Protein AF-A0A955XLL4-F1 (afdb_monomer)

Nearest PDB structures (foldseek):
  4zmb-assembly1_B  TM=1.002E+00  e=1.659E-02  Acetobacter aceti 1023

pLDDT: mean 98.17, std 1.01, range [92.06, 98.81]

Sequence (43 aa):
MGSDSDLPVMRPAAEVLARFGVPHEVTIVSAHRTPQRLFDYAR

Solvent-accessible surface area (backbone atoms only — not comparable to full-atom values): 2725 Å² total; per-residue (Å²): 77,64,46,78,86,45,44,82,76,49,45,64,59,57,53,52,34,54,74,72,69,45,90,82,85,86,63,79,46,21,68,88,86,37,4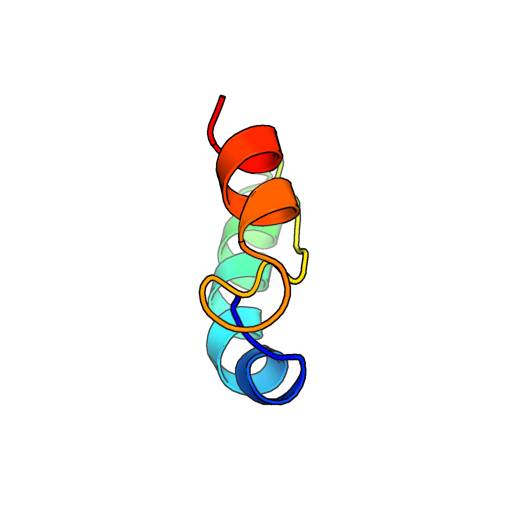4,66,60,36,54,66,69,73,104

Secondary structure (DSSP, 8-state):
--SGGGHHHHHHHHHHHHHTT---------TTT-HHHHHHHT-

Structure (mmCIF, N/CA/C/O backbone):
data_AF-A0A955XLL4-F1
#
_entry.id   AF-A0A955XLL4-F1
#
loop_
_atom_site.group_PDB
_atom_site.id
_atom_site.type_symbol
_atom_site.label_atom_id
_atom_site.label_alt_id
_atom_site.label_comp_id
_atom_site.label_asym_id
_atom_site.label_entity_id
_atom_site.label_seq_id
_atom_site.pdbx_PDB_ins_code
_atom_site.Cartn_x
_atom_site.Cartn_y
_atom_site.Cartn_z
_atom_site.occupancy
_atom_site.B_iso_or_equiv
_atom_site.auth_seq_id
_atom_site.auth_comp_id
_atom_site.auth_asym_id
_atom_site.auth_atom_id
_atom_site.pdbx_PDB_model_num
ATOM 1 N N . MET A 1 1 ? 3.316 -1.499 0.784 1.00 98.12 1 MET A N 1
ATOM 2 C CA . MET A 1 1 ? 4.748 -1.709 1.136 1.00 98.12 1 MET A CA 1
ATOM 3 C C . MET A 1 1 ? 5.516 -2.268 -0.055 1.00 98.12 1 MET A C 1
ATOM 5 O O . MET A 1 1 ? 4.867 -2.737 -0.982 1.00 98.12 1 MET A O 1
ATOM 9 N N . GLY A 1 2 ? 6.852 -2.213 -0.062 1.00 98.25 2 GLY A N 1
ATOM 10 C CA . GLY A 1 2 ? 7.664 -2.581 -1.230 1.00 98.25 2 GLY A CA 1
ATOM 11 C C . GLY A 1 2 ? 7.989 -4.072 -1.332 1.00 98.25 2 GLY A C 1
ATOM 12 O O . GLY A 1 2 ? 8.256 -4.556 -2.437 1.00 98.25 2 GLY A O 1
ATOM 13 N N . SER A 1 3 ? 7.958 -4.786 -0.207 1.00 98.12 3 SER A N 1
ATOM 14 C CA . SER A 1 3 ? 8.239 -6.215 -0.075 1.00 98.12 3 SER A CA 1
ATOM 15 C C . SER A 1 3 ? 7.380 -6.853 1.021 1.00 98.12 3 SER A C 1
ATOM 17 O O . SER A 1 3 ? 6.936 -6.171 1.937 1.00 98.12 3 SER A O 1
ATOM 19 N N . ASP A 1 4 ? 7.169 -8.164 0.957 1.00 97.50 4 ASP A N 1
ATOM 20 C CA . ASP A 1 4 ? 6.522 -8.940 2.027 1.00 97.50 4 ASP A CA 1
ATOM 21 C C . ASP A 1 4 ? 7.337 -8.934 3.330 1.00 97.50 4 ASP A C 1
ATOM 23 O O . ASP A 1 4 ? 6.768 -8.908 4.421 1.00 97.50 4 ASP A O 1
ATOM 27 N N . SER A 1 5 ? 8.663 -8.853 3.219 1.00 98.31 5 SER A N 1
ATOM 28 C CA . SER A 1 5 ? 9.584 -8.647 4.341 1.00 98.31 5 SER A CA 1
ATOM 29 C C . SER A 1 5 ? 9.302 -7.376 5.150 1.00 98.31 5 SER A C 1
ATOM 31 O O . SER A 1 5 ? 9.713 -7.300 6.304 1.00 98.31 5 SER A O 1
ATOM 33 N N . ASP A 1 6 ? 8.589 -6.394 4.585 1.00 98.56 6 ASP A N 1
ATOM 34 C CA . ASP A 1 6 ? 8.206 -5.163 5.287 1.00 98.56 6 ASP A CA 1
ATOM 35 C C . ASP A 1 6 ? 6.956 -5.364 6.167 1.00 98.56 6 ASP A C 1
ATOM 37 O O . ASP A 1 6 ? 6.650 -4.532 7.025 1.00 98.56 6 ASP A O 1
ATOM 41 N N . LEU A 1 7 ? 6.208 -6.460 5.979 1.00 98.12 7 LEU A N 1
ATOM 42 C CA . LEU A 1 7 ? 4.929 -6.693 6.653 1.00 98.12 7 LEU A CA 1
ATOM 43 C C . LEU A 1 7 ? 5.038 -6.699 8.185 1.00 98.12 7 LEU A C 1
ATOM 45 O O . LEU A 1 7 ? 4.169 -6.099 8.818 1.00 98.12 7 LEU A O 1
ATOM 49 N N . PRO A 1 8 ? 6.065 -7.303 8.819 1.00 98.31 8 PRO A N 1
ATOM 50 C CA . PRO A 1 8 ? 6.230 -7.216 10.269 1.00 98.31 8 PRO A CA 1
ATOM 51 C C . PRO A 1 8 ? 6.350 -5.772 10.780 1.00 98.31 8 PRO A C 1
ATOM 53 O O . PRO A 1 8 ? 5.835 -5.474 11.853 1.00 98.31 8 PRO A O 1
ATOM 56 N N . VAL A 1 9 ? 6.967 -4.872 10.002 1.00 98.62 9 VAL A N 1
ATOM 57 C CA . VAL A 1 9 ? 7.136 -3.450 10.353 1.00 98.62 9 VAL A CA 1
ATOM 58 C C . VAL A 1 9 ? 5.852 -2.655 10.108 1.00 98.62 9 VAL A C 1
ATOM 60 O O . VAL A 1 9 ? 5.511 -1.779 10.896 1.00 98.62 9 VAL A O 1
ATOM 63 N N . MET A 1 10 ? 5.119 -2.962 9.035 1.00 98.44 10 MET A N 1
ATOM 64 C CA . MET A 1 10 ? 3.901 -2.232 8.658 1.00 98.44 10 MET A CA 1
ATOM 65 C C . MET A 1 10 ? 2.641 -2.697 9.403 1.00 98.44 10 MET A C 1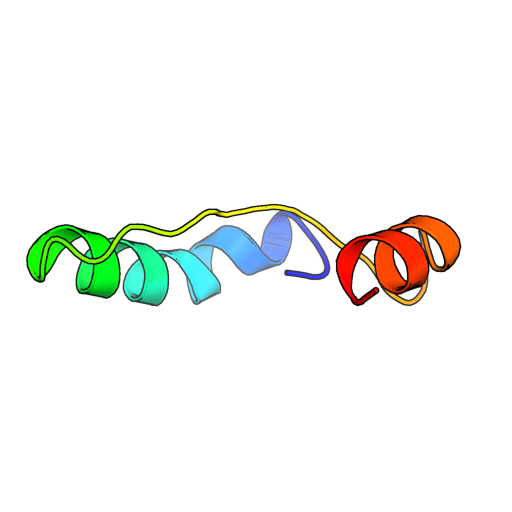
ATOM 67 O O . MET A 1 10 ? 1.671 -1.944 9.482 1.00 98.44 10 MET A O 1
ATOM 71 N N . ARG A 1 11 ? 2.632 -3.918 9.957 1.00 98.38 11 ARG A N 1
ATOM 72 C CA . ARG A 1 11 ? 1.476 -4.507 10.657 1.00 98.38 11 ARG A CA 1
ATOM 73 C C . ARG A 1 11 ? 0.894 -3.614 11.766 1.00 98.38 11 ARG A C 1
ATOM 75 O O . ARG A 1 11 ? -0.325 -3.445 11.757 1.00 98.38 11 ARG A O 1
ATOM 82 N N . PRO A 1 12 ? 1.692 -2.984 12.654 1.00 98.69 12 PRO A N 1
ATOM 83 C CA . PRO A 1 12 ? 1.143 -2.123 13.701 1.00 98.69 12 PRO A CA 1
ATOM 84 C C . PRO A 1 12 ? 0.308 -0.954 13.159 1.00 98.69 12 PRO A C 1
ATOM 86 O O . PRO A 1 12 ? -0.662 -0.548 13.794 1.00 98.69 12 PRO A O 1
ATOM 89 N N . ALA A 1 13 ? 0.626 -0.430 11.968 1.00 98.69 13 ALA A N 1
ATOM 90 C CA . ALA A 1 13 ? -0.160 0.639 11.351 1.00 98.69 13 ALA A CA 1
ATOM 91 C C . ALA A 1 13 ? -1.567 0.157 10.955 1.00 98.69 13 ALA A C 1
ATOM 93 O O . ALA A 1 13 ? -2.554 0.825 11.260 1.00 98.69 13 ALA A O 1
ATOM 94 N N . ALA A 1 14 ? -1.669 -1.025 10.336 1.00 98.50 14 ALA A N 1
ATOM 95 C CA . ALA A 1 14 ? -2.954 -1.634 9.982 1.00 98.50 14 ALA A CA 1
ATOM 96 C C . ALA A 1 14 ? -3.798 -1.954 11.230 1.00 98.50 14 ALA A C 1
ATOM 98 O O . ALA A 1 14 ? -4.999 -1.692 11.261 1.00 98.50 14 ALA A O 1
ATOM 99 N N . GLU A 1 15 ? -3.164 -2.447 12.299 1.00 98.69 15 GLU A N 1
ATOM 100 C CA . GLU A 1 15 ? -3.838 -2.725 13.575 1.00 98.69 15 GLU A CA 1
ATOM 101 C C . GLU A 1 15 ? -4.414 -1.456 14.221 1.00 98.69 15 GLU A C 1
ATOM 103 O O . GLU A 1 15 ? -5.533 -1.481 14.735 1.00 98.69 15 GLU A O 1
ATOM 108 N N . VAL A 1 16 ? -3.696 -0.328 14.171 1.00 98.81 16 VAL A N 1
ATOM 109 C CA . VAL A 1 16 ? -4.205 0.962 14.670 1.00 98.81 16 VAL A CA 1
ATOM 110 C C . VAL A 1 16 ? -5.414 1.434 13.860 1.00 98.81 16 VAL A C 1
ATOM 112 O O . VAL A 1 16 ? -6.421 1.824 14.451 1.00 98.81 16 VAL A O 1
ATOM 115 N N . LEU A 1 17 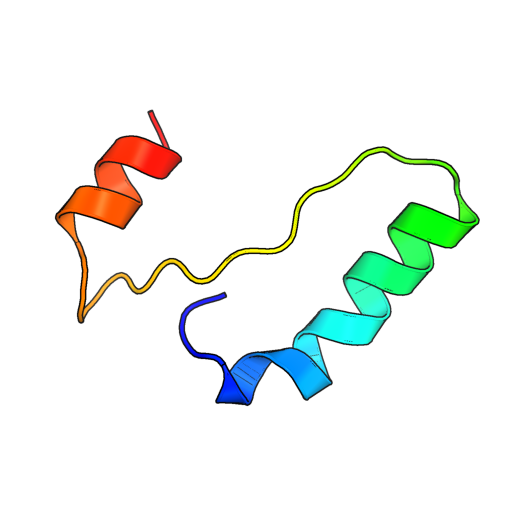? -5.354 1.350 12.527 1.00 98.81 17 LEU A N 1
ATOM 116 C CA . LEU A 1 17 ? -6.482 1.714 11.661 1.00 98.81 17 LEU A CA 1
ATOM 117 C C . LEU A 1 17 ? -7.708 0.833 11.941 1.00 98.81 17 LEU A C 1
ATOM 119 O O . LEU A 1 17 ? -8.812 1.354 12.094 1.00 98.81 17 LEU A O 1
ATOM 123 N N . ALA A 1 18 ? -7.510 -0.479 12.113 1.00 98.50 18 ALA A N 1
ATOM 124 C CA . ALA A 1 18 ? -8.574 -1.409 12.490 1.00 98.50 18 ALA A CA 1
ATOM 125 C C . ALA A 1 18 ? -9.201 -1.058 13.850 1.00 98.50 18 ALA A C 1
ATOM 127 O O . ALA A 1 18 ? -10.425 -1.036 13.976 1.00 98.50 18 ALA A O 1
ATOM 128 N N . ARG A 1 19 ? -8.383 -0.729 14.861 1.00 98.75 19 ARG A N 1
ATOM 129 C CA . ARG A 1 19 ? -8.863 -0.341 16.202 1.00 98.75 19 ARG A CA 1
ATOM 130 C C . ARG A 1 19 ? -9.722 0.919 16.192 1.00 98.75 19 ARG A C 1
ATOM 132 O O . ARG A 1 19 ? -10.626 1.031 17.013 1.00 98.75 19 ARG A O 1
ATOM 139 N N . PHE A 1 20 ? -9.442 1.855 15.293 1.00 98.75 20 PHE A N 1
ATOM 140 C CA . PHE A 1 20 ? -10.238 3.0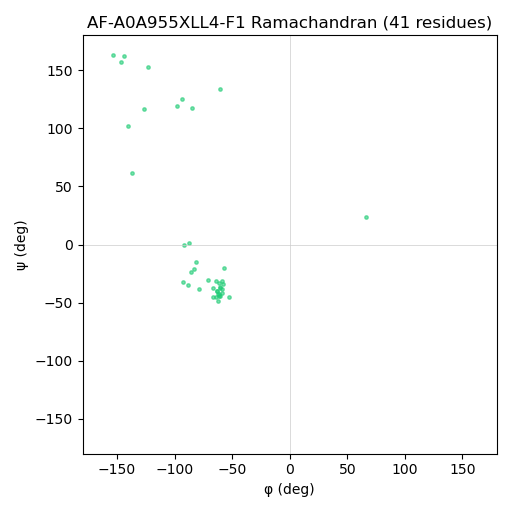71 15.131 1.00 98.75 20 PHE A CA 1
ATOM 141 C C . PHE A 1 20 ? -11.418 2.903 14.170 1.00 98.75 20 PHE A C 1
ATOM 143 O O . PHE A 1 20 ? -12.150 3.862 13.940 1.00 98.75 20 PHE A O 1
ATOM 150 N N . GLY A 1 21 ? -11.622 1.703 13.617 1.00 98.56 21 GLY A N 1
ATOM 151 C CA . GLY A 1 21 ? -12.677 1.451 12.639 1.00 98.56 21 GLY A CA 1
ATOM 152 C C . GLY A 1 21 ? -12.460 2.193 11.319 1.00 98.56 21 GLY A C 1
ATOM 153 O O . GLY A 1 21 ? -13.426 2.453 10.608 1.00 98.56 21 GLY A O 1
ATOM 154 N N . VAL A 1 22 ? -11.214 2.552 10.992 1.00 98.75 22 VAL A N 1
ATOM 155 C CA . VAL A 1 22 ? -10.864 3.231 9.741 1.00 98.75 22 VAL A CA 1
ATOM 156 C C . VAL A 1 22 ? -10.669 2.177 8.645 1.00 98.75 22 VAL A C 1
ATOM 158 O O . VAL A 1 22 ? -9.759 1.341 8.758 1.00 98.75 22 VAL A O 1
ATOM 161 N N . PRO A 1 23 ? -11.488 2.192 7.574 1.00 98.62 23 PRO A N 1
ATOM 162 C CA . PRO A 1 23 ? -11.302 1.294 6.442 1.00 98.62 23 PRO A CA 1
ATOM 163 C C . PRO A 1 23 ? -9.940 1.523 5.791 1.00 98.62 23 PRO A C 1
ATOM 165 O O . PRO A 1 23 ? -9.534 2.660 5.556 1.00 98.62 23 PRO A O 1
ATOM 168 N N . HIS A 1 24 ? -9.232 0.438 5.505 1.00 98.44 24 HIS A N 1
ATOM 169 C CA . HIS A 1 24 ? -7.916 0.480 4.886 1.00 98.44 24 HIS A CA 1
ATOM 170 C C . HIS A 1 24 ? -7.655 -0.805 4.104 1.00 98.44 24 HIS A C 1
ATOM 172 O O . HIS A 1 24 ? -8.302 -1.829 4.325 1.00 98.44 24 HIS A O 1
ATOM 178 N N . GLU A 1 25 ? -6.667 -0.752 3.219 1.00 98.25 25 GLU A N 1
ATOM 179 C CA . GLU A 1 25 ? -6.154 -1.912 2.504 1.00 98.25 25 GLU A CA 1
ATOM 180 C C . GLU A 1 25 ? -4.650 -2.074 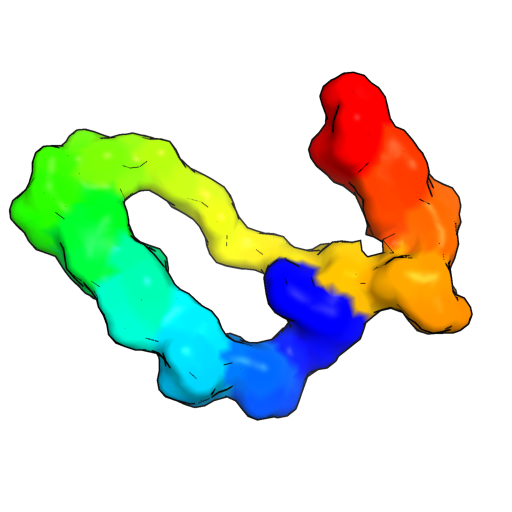2.743 1.00 98.25 25 GLU A C 1
ATOM 182 O O . GLU A 1 25 ? -3.927 -1.113 3.013 1.00 98.25 25 GLU 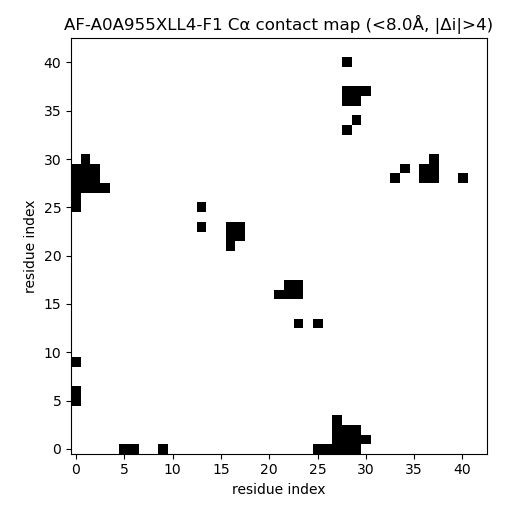A O 1
ATOM 187 N N . VAL A 1 26 ? -4.170 -3.314 2.649 1.00 98.12 26 VAL A N 1
ATOM 188 C CA . VAL A 1 26 ? -2.752 -3.652 2.788 1.00 98.12 26 VAL A CA 1
ATOM 189 C C . VAL A 1 26 ? -2.334 -4.445 1.561 1.00 98.12 26 VAL A C 1
ATOM 191 O O . VAL A 1 26 ? -2.823 -5.546 1.323 1.00 98.12 26 VAL A O 1
ATOM 194 N N . THR A 1 27 ? -1.414 -3.892 0.771 1.00 98.25 27 THR A N 1
ATOM 195 C CA . THR A 1 27 ? -0.911 -4.553 -0.436 1.00 98.25 27 THR A CA 1
ATOM 196 C C . THR A 1 27 ? 0.579 -4.280 -0.682 1.00 98.25 27 THR A C 1
ATOM 198 O O . THR A 1 27 ? 1.188 -3.364 -0.108 1.00 98.25 27 THR A O 1
ATOM 201 N N . ILE A 1 28 ? 1.187 -5.117 -1.525 1.00 98.31 28 ILE A N 1
ATOM 202 C CA . ILE A 1 28 ? 2.577 -4.987 -1.969 1.00 98.31 28 ILE A CA 1
ATOM 203 C C . ILE A 1 28 ? 2.596 -4.204 -3.286 1.00 98.31 28 ILE A C 1
ATOM 205 O O . ILE A 1 28 ? 1.933 -4.563 -4.261 1.00 98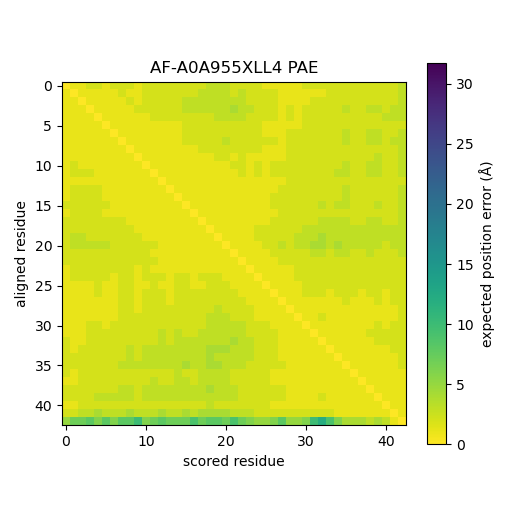.31 28 ILE A O 1
ATOM 209 N N . VAL A 1 29 ? 3.376 -3.128 -3.308 1.00 98.31 29 VAL A N 1
ATOM 210 C CA . VAL A 1 29 ? 3.606 -2.245 -4.453 1.00 98.31 29 VAL A CA 1
ATOM 211 C C . VAL A 1 29 ? 5.086 -1.867 -4.436 1.00 98.31 29 VAL A C 1
ATOM 213 O O . VAL A 1 29 ? 5.524 -1.054 -3.625 1.00 98.31 29 VAL A O 1
ATOM 216 N N . SER A 1 30 ? 5.880 -2.506 -5.298 1.00 98.38 30 SER A N 1
ATOM 217 C CA . SER A 1 30 ? 7.327 -2.285 -5.368 1.00 98.38 30 SER A CA 1
ATOM 218 C C . SER A 1 30 ? 7.672 -1.304 -6.484 1.00 98.38 30 SER A C 1
ATOM 220 O O . SER A 1 30 ? 7.445 -1.610 -7.653 1.00 98.38 30 SER A O 1
ATOM 222 N N . ALA A 1 31 ? 8.288 -0.171 -6.137 1.00 98.19 31 ALA A N 1
ATOM 223 C CA . ALA A 1 31 ? 8.746 0.818 -7.116 1.00 98.19 31 ALA A CA 1
ATOM 224 C C . ALA A 1 31 ? 9.785 0.249 -8.099 1.00 98.19 31 ALA A C 1
ATOM 226 O O . ALA A 1 31 ? 9.752 0.561 -9.282 1.00 98.19 31 ALA A O 1
ATOM 227 N N . HIS A 1 32 ? 10.684 -0.617 -7.618 1.00 98.44 32 HIS A N 1
ATOM 228 C CA . HIS A 1 32 ? 11.791 -1.146 -8.421 1.00 98.44 32 HIS A CA 1
ATOM 229 C C . HIS A 1 32 ? 11.434 -2.418 -9.200 1.00 98.44 32 HIS A C 1
ATOM 231 O O . HIS A 1 32 ? 11.939 -2.619 -10.299 1.00 98.44 32 HIS A O 1
ATOM 237 N N . ARG A 1 33 ? 10.586 -3.296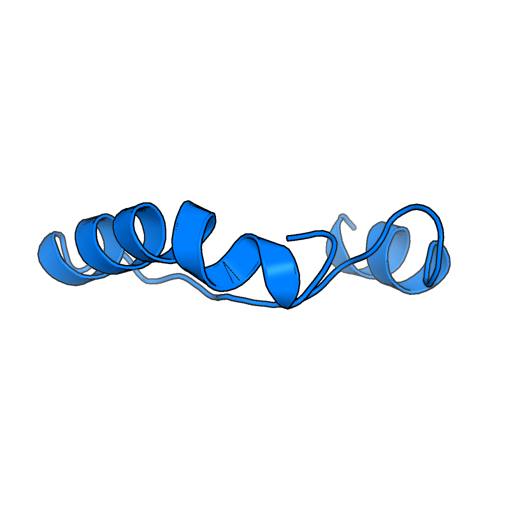 -8.641 1.00 98.19 33 ARG A N 1
ATOM 238 C CA . ARG A 1 33 ? 10.252 -4.594 -9.266 1.00 98.19 33 ARG A CA 1
ATOM 239 C C . ARG A 1 33 ? 9.002 -4.537 -10.139 1.00 98.19 33 ARG A C 1
ATOM 241 O O . ARG A 1 33 ? 8.910 -5.265 -11.119 1.00 98.19 33 ARG A O 1
ATOM 248 N N . THR A 1 34 ? 8.037 -3.693 -9.779 1.00 97.94 34 THR A N 1
ATOM 249 C CA . THR A 1 34 ? 6.743 -3.571 -10.466 1.00 97.94 34 THR A CA 1
ATOM 250 C C . THR A 1 34 ? 6.359 -2.093 -10.639 1.00 97.94 34 THR A C 1
ATOM 252 O O . THR A 1 34 ? 5.341 -1.665 -10.089 1.00 97.94 34 THR A O 1
ATOM 255 N N . PRO A 1 35 ? 7.152 -1.286 -11.372 1.00 98.12 35 PRO A N 1
ATOM 256 C CA . PRO A 1 35 ? 6.925 0.158 -11.491 1.00 98.12 35 PRO A CA 1
ATOM 257 C C . PRO A 1 35 ? 5.561 0.501 -12.104 1.00 98.12 35 PRO A C 1
ATOM 259 O O . PRO A 1 35 ? 4.908 1.426 -11.636 1.00 98.12 35 PRO A O 1
ATOM 262 N N . GLN A 1 36 ? 5.075 -0.275 -13.081 1.00 98.31 36 GLN A N 1
ATOM 263 C CA . GLN A 1 36 ? 3.751 -0.040 -13.671 1.00 98.31 36 GLN A CA 1
ATOM 264 C C . GLN A 1 36 ? 2.629 -0.176 -12.633 1.00 98.31 36 GLN A C 1
ATOM 266 O O . GLN A 1 36 ? 1.785 0.703 -12.539 1.00 98.31 36 GLN A O 1
ATOM 271 N N . ARG A 1 37 ? 2.677 -1.208 -11.775 1.00 97.94 37 ARG A N 1
ATOM 272 C CA . ARG A 1 37 ? 1.718 -1.376 -10.669 1.00 97.94 37 ARG A CA 1
ATOM 273 C C . ARG A 1 37 ? 1.743 -0.183 -9.716 1.00 97.94 37 ARG A C 1
ATOM 275 O O . ARG A 1 37 ? 0.693 0.191 -9.219 1.00 97.94 37 ARG A O 1
ATOM 282 N N . LEU A 1 38 ? 2.917 0.393 -9.441 1.00 98.12 38 LEU A N 1
ATOM 283 C CA . LEU A 1 38 ? 3.017 1.602 -8.620 1.00 98.12 38 LEU A CA 1
ATOM 284 C C . LEU A 1 38 ? 2.292 2.776 -9.276 1.00 98.12 38 LEU A C 1
ATOM 286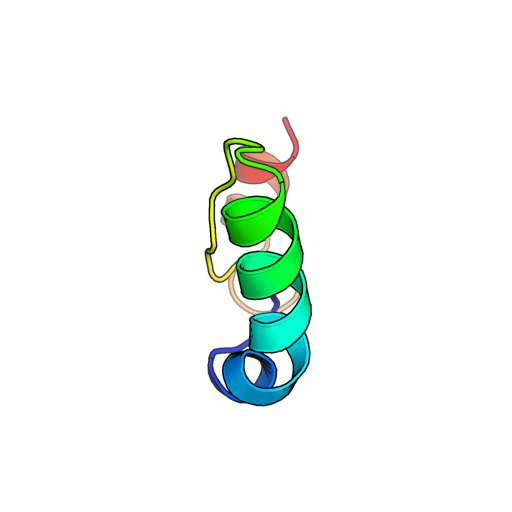 O O . LEU A 1 38 ? 1.501 3.435 -8.609 1.00 98.12 38 LEU A O 1
ATOM 290 N N . PHE A 1 39 ? 2.544 3.019 -10.563 1.00 98.12 39 PHE A N 1
ATOM 291 C CA . PHE A 1 39 ? 1.860 4.082 -11.295 1.00 98.12 39 PHE A CA 1
ATOM 292 C C . PHE A 1 39 ? 0.351 3.855 -11.362 1.00 98.12 39 PHE A C 1
ATOM 294 O O . PHE A 1 39 ? -0.400 4.798 -11.154 1.00 98.12 39 PHE A O 1
ATOM 301 N N . ASP A 1 40 ? -0.091 2.622 -11.605 1.00 98.31 40 ASP A N 1
ATOM 302 C CA . ASP A 1 40 ? -1.514 2.286 -11.655 1.00 98.31 40 ASP A CA 1
ATOM 303 C C . ASP A 1 40 ? -2.183 2.440 -10.282 1.00 98.31 40 ASP A C 1
ATOM 305 O O . ASP A 1 40 ? -3.312 2.906 -10.202 1.00 98.31 40 ASP A O 1
ATOM 309 N N . TYR A 1 41 ? -1.482 2.083 -9.202 1.00 97.69 41 TYR A N 1
ATOM 310 C CA . TYR A 1 41 ? -1.976 2.201 -7.829 1.00 97.69 41 TYR A CA 1
ATOM 311 C C . TYR A 1 41 ? -2.067 3.654 -7.340 1.00 97.69 41 TYR A C 1
ATOM 313 O O . TYR A 1 41 ? -2.906 3.968 -6.505 1.00 97.69 41 TYR A O 1
ATOM 321 N N . ALA A 1 42 ? -1.188 4.532 -7.832 1.00 96.81 42 ALA A N 1
ATOM 322 C CA . ALA A 1 42 ? -1.115 5.936 -7.424 1.00 96.81 42 ALA A CA 1
ATOM 323 C C . ALA A 1 42 ? -1.952 6.890 -8.298 1.00 96.81 42 ALA A C 1
ATOM 325 O O . ALA A 1 42 ? -1.905 8.101 -8.075 1.00 96.81 42 ALA A O 1
ATOM 326 N N . ARG A 1 43 ? -2.633 6.365 -9.320 1.00 92.06 43 ARG A N 1
ATOM 327 C CA . ARG A 1 43 ? -3.470 7.141 -10.242 1.00 92.06 43 ARG A CA 1
ATOM 328 C C . ARG A 1 43 ? -4.767 7.627 -9.612 1.00 92.06 43 ARG A C 1
ATOM 330 O O . ARG A 1 43 ? -5.322 6.912 -8.752 1.00 92.06 43 ARG A O 1
#

Foldseek 3Di:
DADPVCCVVCVVVVVVCVVVVHDDDDDHDHCPPCVVSVVVVVD

Mean predicted aligned error: 1.84 Å

Radius of gyration: 11.88 Å; Cα contacts (8 Å, |Δi|>4): 31; chains: 1; bounding box: 24×16×30 Å